Protein AF-C9N0V9-F1 (afdb_monomer_lite)

Secondary structure (DSSP, 8-state):
-EEEEEEETTEEEEEEE--SS-----STTSSHHHHHHHHHHHHHHHTTHHHHHHHHHHHHHHHHHHHHH-SSTTSPPP-THHHHHHHHHTHHHHTT-HHHHHHHHHHHHHHHS-TTSGGGTTS--HHHHHHHHHHHS--

InterPro domains:
  IPR027417 P-loop containing nucleoside triphosphate hydrolase [SSF52540] (2-72)

pLDDT: mean 78.8, std 18.1, range [35.16, 96.81]

Structure (mmCIF, N/CA/C/O backbone):
data_AF-C9N0V9-F1
#
_entry.id   AF-C9N0V9-F1
#
loop_
_atom_site.group_PDB
_atom_site.id
_atom_site.type_symbol
_atom_site.label_atom_id
_atom_site.label_alt_id
_atom_site.label_comp_id
_atom_site.label_asym_id
_atom_site.label_entity_id
_atom_site.label_seq_id
_atom_site.pdbx_PDB_ins_code
_atom_site.Cartn_x
_atom_site.Cartn_y
_atom_site.Cartn_z
_atom_site.occupancy
_atom_site.B_iso_or_equiv
_atom_site.auth_seq_id
_atom_site.auth_comp_id
_atom_site.auth_asym_id
_atom_site.auth_atom_id
_atom_site.pdbx_PDB_model_num
ATOM 1 N N . MET A 1 1 ? -19.880 -1.197 6.993 1.00 89.62 1 MET A N 1
ATOM 2 C CA . MET A 1 1 ? -18.716 -2.118 6.994 1.00 89.62 1 MET A CA 1
ATOM 3 C C . MET A 1 1 ? -18.877 -3.145 8.112 1.00 89.62 1 MET A C 1
ATOM 5 O O . MET A 1 1 ? -19.406 -2.791 9.158 1.00 89.62 1 MET A O 1
ATOM 9 N N . LYS A 1 2 ? -18.420 -4.389 7.924 1.00 94.19 2 LYS A N 1
ATOM 10 C CA . LYS A 1 2 ? -18.328 -5.395 8.997 1.00 94.19 2 LYS A CA 1
ATOM 11 C C . LYS A 1 2 ? -16.864 -5.777 9.197 1.00 94.19 2 LYS A C 1
ATOM 13 O O . LYS A 1 2 ? -16.214 -6.186 8.242 1.00 94.19 2 LYS A O 1
ATOM 18 N N . LEU A 1 3 ? -16.359 -5.622 10.415 1.00 93.12 3 LEU A N 1
ATOM 19 C CA . LEU A 1 3 ? -14.974 -5.895 10.786 1.00 93.12 3 LEU A CA 1
ATOM 20 C C . LEU A 1 3 ? -14.938 -7.077 11.757 1.00 93.12 3 LEU A C 1
ATOM 22 O O . LEU A 1 3 ? -15.575 -7.034 12.808 1.00 93.12 3 LEU A O 1
ATOM 26 N N . SER A 1 4 ? -14.193 -8.123 11.405 1.00 95.50 4 SER A N 1
ATOM 27 C CA . SER A 1 4 ? -13.891 -9.239 12.308 1.00 95.50 4 SER A CA 1
ATOM 28 C C . SER A 1 4 ? -12.423 -9.162 12.710 1.00 95.50 4 SER A C 1
ATOM 30 O O . SER A 1 4 ? -11.552 -9.087 11.847 1.00 95.50 4 SER A O 1
ATOM 32 N N . ILE A 1 5 ? -12.162 -9.150 14.011 1.00 95.50 5 ILE A N 1
ATOM 33 C CA . ILE A 1 5 ? -10.836 -9.023 14.613 1.00 95.50 5 ILE A CA 1
ATOM 34 C C . ILE A 1 5 ? -10.576 -10.295 15.405 1.00 95.50 5 ILE A C 1
ATOM 36 O O . ILE A 1 5 ? -11.326 -10.594 16.331 1.00 95.50 5 ILE A O 1
ATOM 40 N N . ASN A 1 6 ? -9.500 -11.003 15.076 1.00 96.81 6 ASN A N 1
ATOM 41 C CA . ASN A 1 6 ? -9.100 -12.219 15.773 1.00 96.81 6 ASN A CA 1
ATOM 42 C C . ASN A 1 6 ? -7.634 -12.091 16.193 1.00 96.81 6 ASN A C 1
ATOM 44 O O . ASN A 1 6 ? -6.788 -11.765 15.363 1.00 96.81 6 ASN A O 1
ATOM 48 N N . ASN A 1 7 ? -7.348 -12.361 17.465 1.00 96.25 7 ASN A N 1
ATOM 49 C CA . ASN A 1 7 ? -6.008 -12.399 18.053 1.00 96.25 7 ASN A CA 1
ATOM 50 C C . ASN A 1 7 ? -5.159 -11.130 17.819 1.00 96.25 7 ASN A C 1
ATOM 52 O O . ASN A 1 7 ? -3.986 -11.227 17.466 1.00 96.25 7 ASN A O 1
ATOM 56 N N . ILE A 1 8 ? -5.726 -9.934 18.040 1.00 95.19 8 ILE A N 1
ATOM 57 C CA . ILE A 1 8 ? -4.981 -8.662 17.958 1.00 95.19 8 ILE A CA 1
ATOM 58 C C . ILE A 1 8 ? -4.969 -7.949 19.312 1.00 95.19 8 ILE A C 1
ATOM 60 O O . ILE A 1 8 ? -6.003 -7.505 19.820 1.00 95.19 8 ILE A O 1
ATOM 64 N N . GLY A 1 9 ? -3.773 -7.774 19.881 1.00 91.62 9 GLY A N 1
ATOM 65 C CA . GLY A 1 9 ? -3.601 -7.177 21.205 1.00 91.62 9 GLY A CA 1
ATOM 66 C C . GLY A 1 9 ? -4.413 -7.937 22.258 1.00 91.62 9 GLY A C 1
ATOM 67 O O . GLY A 1 9 ? -4.298 -9.151 22.379 1.00 91.62 9 GLY A O 1
ATOM 68 N N . LYS A 1 10 ? -5.269 -7.225 22.999 1.00 88.69 10 LYS A N 1
ATOM 69 C CA . LYS A 1 10 ? -6.167 -7.818 24.009 1.00 88.69 10 LYS A CA 1
ATOM 70 C C . LYS A 1 10 ? -7.433 -8.455 23.426 1.00 88.69 10 LYS A C 1
ATOM 72 O O . LYS A 1 10 ? -8.162 -9.138 24.141 1.00 88.69 10 LYS A O 1
ATOM 77 N N . LEU A 1 11 ? -7.714 -8.243 22.141 1.00 93.25 11 LEU A N 1
ATOM 78 C CA . LEU A 1 11 ? -8.913 -8.755 21.484 1.00 93.25 11 LEU A CA 1
ATOM 79 C C . LEU A 1 11 ? -8.637 -10.166 20.951 1.00 93.25 11 LEU A C 1
ATOM 81 O O . LEU A 1 11 ? -8.077 -10.323 19.866 1.00 93.25 11 LEU A O 1
ATOM 85 N N . LYS A 1 12 ? -9.055 -11.194 21.705 1.00 94.38 12 LYS A N 1
ATOM 86 C CA . LYS A 1 12 ? -9.036 -12.590 21.225 1.00 94.38 12 LYS A CA 1
ATOM 87 C C . LYS A 1 12 ? -9.979 -12.771 20.035 1.00 94.38 12 LYS A C 1
ATOM 89 O O . LYS A 1 12 ? -9.556 -13.268 19.004 1.00 94.38 12 LYS A O 1
ATOM 94 N N . ASN A 1 13 ? -11.225 -12.310 20.163 1.00 95.12 13 ASN A N 1
ATOM 95 C CA . ASN A 1 13 ? -12.219 -12.278 19.089 1.00 95.12 13 ASN A CA 1
ATOM 96 C C . ASN A 1 13 ? -13.125 -11.052 19.272 1.00 95.12 13 ASN A C 1
ATOM 98 O O . ASN A 1 13 ? -13.612 -10.814 20.376 1.00 95.12 13 ASN A O 1
ATOM 102 N N . ALA A 1 14 ? -13.384 -10.298 18.206 1.00 93.69 14 ALA A N 1
ATOM 103 C CA . ALA A 1 14 ? -14.361 -9.214 18.192 1.00 93.69 14 ALA A CA 1
ATOM 104 C C . ALA A 1 14 ? -15.005 -9.074 16.808 1.00 93.69 14 ALA A C 1
ATOM 106 O O . ALA A 1 14 ? -14.337 -9.174 15.780 1.00 93.69 14 ALA A O 1
ATOM 107 N N . LYS A 1 15 ? -16.313 -8.810 16.779 1.00 93.88 15 LYS A N 1
ATOM 108 C CA . LYS A 1 15 ? -17.059 -8.483 15.560 1.00 93.88 15 LYS A CA 1
ATOM 109 C C . LYS A 1 15 ? -17.677 -7.105 15.738 1.00 93.88 15 LYS A C 1
ATOM 111 O O . LYS A 1 15 ? -18.441 -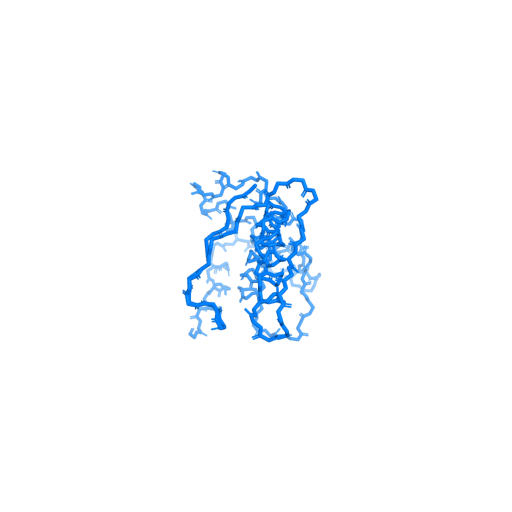6.895 16.674 1.00 93.88 15 LYS A O 1
ATOM 116 N N . VAL A 1 16 ? -17.335 -6.178 14.852 1.00 91.00 16 VAL A N 1
ATOM 117 C CA . VAL A 1 16 ? -17.792 -4.788 14.899 1.00 91.00 16 VAL A CA 1
ATOM 118 C C . VAL A 1 16 ? -18.521 -4.475 13.602 1.00 91.00 16 VAL A C 1
ATOM 120 O O . VAL A 1 16 ? -17.964 -4.599 12.510 1.00 91.00 16 VAL A O 1
ATOM 123 N N . GLU A 1 17 ? -19.779 -4.066 13.712 1.00 93.75 17 GLU A N 1
ATOM 124 C CA . GLU A 1 17 ? -20.532 -3.520 12.589 1.00 93.75 17 GLU A CA 1
ATOM 125 C C . GLU A 1 17 ? -20.458 -1.993 12.643 1.00 93.75 17 GLU A C 1
ATOM 127 O O . GLU A 1 17 ? -20.887 -1.377 13.614 1.00 93.75 17 GLU A O 1
ATOM 132 N N . ILE A 1 18 ? -19.895 -1.386 11.599 1.00 92.19 18 ILE A N 1
ATOM 133 C CA . ILE A 1 18 ? -19.777 0.069 11.467 1.00 92.19 18 ILE A CA 1
ATOM 134 C C . ILE A 1 18 ? -20.814 0.540 10.449 1.00 92.19 18 ILE A C 1
ATOM 136 O O . ILE A 1 18 ? -20.764 0.128 9.280 1.00 92.19 18 ILE A O 1
ATOM 140 N N . LYS A 1 19 ? -21.752 1.377 10.904 1.00 90.62 19 LYS A N 1
ATOM 141 C CA . LYS A 1 19 ? -22.802 2.006 10.080 1.00 90.62 19 LYS A CA 1
ATOM 142 C C . LYS A 1 19 ? -22.465 3.486 9.883 1.00 90.62 19 LYS A C 1
ATOM 144 O O . LYS A 1 19 ? -21.331 3.769 9.522 1.00 90.62 19 LYS A O 1
ATOM 149 N N . GLY A 1 20 ? -23.419 4.401 10.073 1.00 92.88 20 GLY A N 1
ATOM 150 C CA . GLY A 1 20 ? -23.159 5.843 10.081 1.00 92.88 20 GLY A CA 1
ATOM 151 C C . GLY A 1 20 ? -22.283 6.247 11.272 1.00 92.88 20 GLY A C 1
ATOM 152 O O . GLY A 1 20 ? -21.225 5.669 11.522 1.00 92.88 20 GLY A O 1
ATOM 153 N N . ILE A 1 21 ? -22.736 7.217 12.064 1.00 93.56 21 ILE A N 1
ATOM 154 C CA . ILE A 1 21 ? -22.019 7.599 13.285 1.00 93.56 21 ILE A CA 1
ATOM 155 C C . ILE A 1 21 ? -22.039 6.412 14.260 1.00 93.56 21 ILE A C 1
ATOM 157 O O . ILE A 1 21 ? -23.100 5.961 14.683 1.00 93.56 21 ILE A O 1
ATOM 161 N N . THR A 1 22 ? -20.857 5.881 14.577 1.00 92.81 22 THR A N 1
ATOM 162 C CA . THR A 1 22 ? -20.674 4.701 15.433 1.00 92.81 22 THR A CA 1
ATOM 163 C C . THR A 1 22 ? -19.735 5.066 16.581 1.00 92.81 22 THR A C 1
ATOM 165 O O . THR A 1 22 ? -18.623 5.531 16.335 1.00 92.81 22 THR A O 1
ATOM 168 N N . VAL A 1 23 ? -20.162 4.853 17.828 1.00 93.44 23 VAL A N 1
ATOM 169 C CA . VAL A 1 23 ? -19.375 5.157 19.037 1.00 93.44 23 VAL A CA 1
ATOM 170 C C . VAL A 1 23 ? -18.829 3.863 19.640 1.00 93.44 23 VAL A C 1
ATOM 172 O O . VAL A 1 23 ? -19.580 2.919 19.870 1.00 93.44 23 VAL A O 1
ATOM 175 N N . ILE A 1 24 ? -17.522 3.824 19.920 1.00 91.94 24 ILE A N 1
ATOM 176 C CA . ILE A 1 24 ? -16.860 2.707 20.610 1.00 91.94 24 ILE A CA 1
ATOM 177 C C . ILE A 1 24 ? -16.616 3.121 22.066 1.00 91.94 24 ILE A C 1
ATOM 179 O O . ILE A 1 24 ? -15.762 3.964 22.338 1.00 91.94 24 ILE A O 1
ATOM 183 N N . ALA A 1 25 ? -17.353 2.518 22.998 1.00 93.56 25 ALA A N 1
ATOM 184 C CA . ALA A 1 25 ? -17.306 2.811 24.433 1.00 93.56 25 ALA A CA 1
ATOM 185 C C . ALA A 1 25 ? -16.971 1.557 25.265 1.00 93.56 25 ALA A C 1
ATOM 187 O O . ALA A 1 25 ? -16.871 0.456 24.729 1.00 93.56 25 ALA A O 1
ATOM 188 N N . GLY A 1 26 ? -16.732 1.737 26.568 1.00 92.56 26 GLY A N 1
ATOM 189 C CA . GLY A 1 26 ? -16.291 0.688 27.501 1.00 92.56 26 GLY A CA 1
ATOM 190 C C . GLY A 1 26 ? -15.218 1.189 28.472 1.00 92.56 26 GLY A C 1
ATOM 191 O O . GLY A 1 26 ? -14.757 2.325 28.353 1.00 92.56 26 GLY A O 1
ATOM 192 N N . GLU A 1 27 ? -14.780 0.353 29.411 1.00 95.69 27 GLU A N 1
ATOM 193 C CA . GLU A 1 27 ? -13.734 0.700 30.387 1.00 95.69 27 GLU A CA 1
ATOM 194 C C . GLU A 1 27 ? -12.364 0.894 29.730 1.00 95.69 27 GLU A C 1
ATOM 196 O O . GLU A 1 27 ? -12.119 0.454 28.599 1.00 95.69 27 GLU A O 1
ATOM 201 N N . ASN A 1 28 ? -11.456 1.597 30.402 1.00 93.88 28 ASN A N 1
ATOM 202 C CA . ASN A 1 28 ? -10.087 1.749 29.917 1.00 93.88 28 ASN A CA 1
ATOM 203 C C . ASN A 1 28 ? -9.425 0.388 29.700 1.00 93.88 28 ASN A C 1
ATOM 205 O O . ASN A 1 28 ? -9.732 -0.580 30.379 1.00 93.88 28 ASN A O 1
ATOM 209 N N . ASP A 1 29 ? -8.534 0.327 28.707 1.00 90.75 29 ASP A N 1
ATOM 210 C CA . ASP A 1 29 ? -7.687 -0.850 28.487 1.00 90.75 29 ASP A CA 1
ATOM 211 C C . ASP A 1 29 ? -8.425 -2.152 28.068 1.00 90.75 29 ASP A C 1
ATOM 213 O O . ASP A 1 29 ? -7.853 -3.239 28.018 1.00 90.75 29 ASP A O 1
ATOM 217 N N . THR A 1 30 ? -9.689 -2.031 27.649 1.00 92.19 30 THR A N 1
ATOM 218 C CA . THR A 1 30 ? -10.527 -3.133 27.122 1.00 92.19 30 THR A CA 1
ATOM 219 C C . THR A 1 30 ? -10.426 -3.330 25.604 1.00 92.19 30 THR A C 1
ATOM 221 O O . THR A 1 30 ? -11.133 -4.146 25.020 1.00 92.19 30 THR A O 1
ATOM 224 N N . GLY A 1 31 ? -9.541 -2.586 24.931 1.00 92.38 31 GLY A N 1
ATOM 225 C CA . GLY A 1 31 ? -9.310 -2.714 23.486 1.00 92.38 31 GLY A CA 1
ATOM 226 C C . GLY A 1 31 ? -10.026 -1.686 22.604 1.00 92.38 31 GLY A C 1
ATOM 227 O O . GLY A 1 31 ? -9.894 -1.766 21.385 1.00 92.38 31 GLY A O 1
ATOM 228 N N . LYS A 1 32 ? -10.697 -0.671 23.171 1.00 93.94 32 LYS A N 1
ATOM 229 C CA . LYS A 1 32 ? -11.311 0.436 22.398 1.00 93.94 32 LYS A CA 1
ATOM 230 C C . LYS A 1 32 ? -10.328 1.098 21.424 1.00 93.94 32 LYS A C 1
ATOM 232 O O . LYS A 1 32 ? -10.581 1.159 20.223 1.00 93.94 32 LYS A O 1
ATOM 237 N N . SER A 1 33 ? -9.163 1.522 21.926 1.00 95.00 33 SER A N 1
ATOM 238 C CA . SER A 1 33 ? -8.107 2.121 21.097 1.00 95.00 33 SER A CA 1
ATOM 239 C C . SER A 1 33 ? -7.522 1.125 20.093 1.00 95.00 33 SER A C 1
ATOM 241 O O . SER A 1 33 ? -7.079 1.529 19.024 1.00 95.00 33 SER A O 1
ATOM 243 N N . THR A 1 34 ? -7.538 -0.175 20.405 1.00 95.44 34 THR A N 1
ATOM 244 C CA . THR A 1 34 ? -7.097 -1.234 19.487 1.00 95.44 34 THR A CA 1
ATOM 245 C C . THR A 1 34 ? -8.039 -1.349 18.295 1.00 95.44 34 THR A C 1
ATOM 247 O O . THR A 1 34 ? -7.562 -1.344 17.165 1.00 95.44 34 THR A O 1
ATOM 250 N N . VAL A 1 35 ? -9.361 -1.363 18.511 1.00 94.38 35 VAL A N 1
ATOM 251 C CA . VAL A 1 35 ? -10.343 -1.355 17.410 1.00 94.38 35 VAL A CA 1
ATOM 252 C C . VAL A 1 35 ? -10.160 -0.117 16.531 1.00 94.38 35 VAL A C 1
ATOM 254 O O . VAL A 1 35 ? -10.113 -0.242 15.310 1.00 94.38 35 VAL A O 1
ATOM 257 N N . GLY A 1 36 ? -9.984 1.063 17.137 1.00 92.88 36 GLY A N 1
ATOM 258 C CA . GLY A 1 36 ? -9.733 2.304 16.398 1.00 92.88 36 GLY A CA 1
ATOM 259 C C . GLY A 1 36 ? -8.449 2.259 15.561 1.00 92.88 36 GLY A C 1
ATOM 260 O O . GLY A 1 36 ? -8.469 2.623 14.387 1.00 92.88 36 GLY A O 1
ATOM 261 N N . LYS A 1 37 ? -7.346 1.749 16.123 1.00 94.56 37 LYS A N 1
ATOM 262 C CA . LYS A 1 37 ? -6.078 1.565 15.394 1.00 94.56 37 LYS A CA 1
ATOM 263 C C . LYS A 1 37 ? -6.214 0.566 14.248 1.00 94.56 37 LYS A C 1
ATOM 265 O O . LYS A 1 37 ? -5.732 0.848 13.161 1.00 94.56 37 LYS A O 1
ATOM 270 N N . ILE A 1 38 ? -6.901 -0.559 14.461 1.00 94.94 38 ILE A N 1
ATOM 271 C CA . ILE A 1 38 ? -7.166 -1.543 13.400 1.00 94.94 38 ILE A CA 1
ATOM 272 C C . ILE A 1 38 ? -7.978 -0.896 12.277 1.00 94.94 38 ILE A C 1
ATOM 274 O O . ILE A 1 38 ? -7.613 -1.025 11.111 1.00 94.94 38 ILE A O 1
ATOM 278 N N . LEU A 1 39 ? -9.044 -0.167 12.619 1.00 93.25 39 LEU A N 1
ATOM 279 C CA . LEU A 1 39 ? -9.871 0.540 11.645 1.00 93.25 39 LEU A CA 1
ATOM 280 C C . LEU A 1 39 ? -9.047 1.547 10.836 1.00 93.25 39 LEU A C 1
ATOM 282 O O . LEU A 1 39 ? -9.137 1.575 9.610 1.00 93.25 39 LEU A O 1
ATOM 286 N N . PHE A 1 40 ? -8.212 2.331 11.518 1.00 93.25 40 PHE A N 1
ATOM 287 C CA . PHE A 1 40 ? -7.297 3.280 10.893 1.00 93.25 40 PHE A CA 1
ATOM 288 C C . PHE A 1 40 ? -6.306 2.583 9.955 1.00 93.25 40 PHE A C 1
ATOM 290 O O . PHE A 1 40 ? -6.119 3.031 8.826 1.00 93.25 40 PHE A O 1
ATOM 297 N N . SER A 1 41 ? -5.688 1.481 10.382 1.00 94.56 41 SER A N 1
ATOM 298 C CA . SER A 1 41 ? -4.761 0.711 9.550 1.00 94.56 41 SER A CA 1
ATOM 299 C C . SER A 1 41 ? -5.450 0.161 8.305 1.00 94.56 41 SER A C 1
ATOM 301 O O . SER A 1 41 ? -4.962 0.394 7.207 1.00 94.56 41 SER A O 1
ATOM 303 N N . VAL A 1 42 ? -6.608 -0.490 8.455 1.00 92.69 42 VAL A N 1
ATOM 304 C CA . VAL A 1 42 ? -7.398 -1.020 7.332 1.00 92.69 42 VAL A CA 1
ATOM 305 C C . VAL A 1 42 ? -7.735 0.094 6.344 1.00 92.69 42 VAL A C 1
ATOM 307 O O . VAL A 1 42 ? -7.441 -0.028 5.157 1.00 92.69 42 VAL A O 1
ATOM 310 N N . PHE A 1 43 ? -8.289 1.208 6.827 1.00 91.00 43 PHE A N 1
ATOM 311 C CA . PHE A 1 43 ? -8.654 2.330 5.967 1.00 91.00 43 PHE A CA 1
ATOM 312 C C . PHE A 1 43 ? -7.442 2.886 5.215 1.00 91.00 43 PHE A C 1
ATOM 314 O O . PHE A 1 43 ? -7.483 3.034 3.995 1.00 91.00 43 PHE A O 1
ATOM 321 N N . ASN A 1 44 ? -6.334 3.133 5.914 1.00 92.88 44 ASN A N 1
ATOM 322 C CA . ASN A 1 44 ? -5.133 3.668 5.283 1.00 92.88 44 ASN A CA 1
ATOM 323 C C . ASN A 1 44 ? -4.470 2.688 4.324 1.00 92.88 44 ASN A C 1
ATOM 325 O O . ASN A 1 44 ? -3.906 3.135 3.329 1.00 92.88 44 ASN A O 1
ATOM 329 N N . SER A 1 45 ? -4.520 1.382 4.577 1.00 92.12 45 SER A N 1
ATOM 330 C CA . SER A 1 45 ? -3.981 0.379 3.656 1.00 92.12 45 SER A CA 1
ATOM 331 C C . SER A 1 45 ? -4.692 0.421 2.304 1.00 92.12 45 SER A C 1
ATOM 333 O O . SER A 1 45 ? -4.028 0.344 1.273 1.00 92.12 45 SER A O 1
ATOM 335 N N . PHE A 1 46 ? -6.011 0.624 2.302 1.00 90.25 46 PHE A N 1
ATOM 336 C CA . PHE A 1 46 ? -6.809 0.712 1.075 1.00 90.25 46 PHE A CA 1
ATOM 337 C C . PHE A 1 46 ? -6.902 2.129 0.494 1.00 90.25 46 PHE A C 1
ATOM 339 O O . PHE A 1 46 ? -7.213 2.293 -0.685 1.00 90.25 46 PHE A O 1
ATOM 346 N N . TYR A 1 47 ? -6.598 3.164 1.280 1.00 93.25 47 TYR A N 1
ATOM 347 C CA . TYR A 1 47 ? -6.610 4.540 0.799 1.00 93.25 47 TYR A CA 1
ATOM 348 C C . TYR A 1 47 ? -5.589 4.735 -0.327 1.00 93.25 47 TYR A C 1
ATOM 350 O O . TYR A 1 47 ? -4.388 4.517 -0.122 1.00 93.25 47 TYR A O 1
ATOM 358 N N . LYS A 1 48 ? -6.077 5.164 -1.500 1.00 95.12 48 LYS A N 1
ATOM 359 C CA . LYS A 1 48 ? -5.278 5.403 -2.714 1.00 95.12 48 LYS A CA 1
ATOM 360 C C . LYS A 1 48 ? -4.386 4.214 -3.091 1.00 95.12 48 LYS A C 1
ATOM 362 O O . LYS A 1 48 ? -3.216 4.379 -3.438 1.00 95.12 48 LYS A O 1
ATOM 367 N N . LEU A 1 49 ? -4.935 3.005 -2.975 1.00 94.62 49 LEU A N 1
ATOM 368 C CA . LEU A 1 49 ? -4.210 1.762 -3.226 1.00 94.62 49 LEU A CA 1
ATOM 369 C C . LEU A 1 49 ? -3.594 1.722 -4.635 1.00 94.62 49 LEU A C 1
ATOM 371 O O . LEU A 1 49 ? -2.423 1.374 -4.759 1.00 94.62 49 LEU A O 1
ATOM 375 N N . ASP A 1 50 ? -4.312 2.178 -5.664 1.00 94.19 50 ASP A N 1
ATOM 376 C CA . ASP A 1 50 ? -3.795 2.214 -7.041 1.00 94.19 50 ASP A CA 1
ATOM 377 C C . ASP A 1 50 ? -2.587 3.150 -7.189 1.00 94.19 50 ASP A C 1
ATOM 379 O O . ASP A 1 50 ? -1.555 2.753 -7.730 1.00 94.19 50 ASP A O 1
ATOM 383 N N . GLU A 1 51 ? -2.663 4.367 -6.634 1.00 95.12 51 GLU A N 1
ATOM 384 C CA . GLU A 1 51 ? -1.540 5.319 -6.630 1.00 95.12 51 GLU A CA 1
ATOM 385 C C . GLU A 1 51 ? -0.315 4.724 -5.916 1.00 95.12 51 GLU A C 1
ATOM 387 O O . GLU A 1 51 ? 0.817 4.854 -6.391 1.00 95.12 51 GLU A O 1
ATOM 392 N N . LYS A 1 52 ? -0.530 4.026 -4.793 1.00 94.94 52 LYS A N 1
ATOM 393 C CA . LYS A 1 52 ? 0.539 3.349 -4.044 1.00 94.94 52 LYS A CA 1
ATOM 394 C C . LYS A 1 52 ? 1.166 2.209 -4.837 1.00 94.94 52 LYS A C 1
ATOM 396 O O . LYS A 1 52 ? 2.389 2.088 -4.830 1.00 94.94 52 LYS A O 1
ATOM 401 N N . ILE A 1 53 ? 0.363 1.404 -5.533 1.00 93.81 53 ILE A N 1
ATOM 402 C CA . ILE A 1 53 ? 0.856 0.322 -6.396 1.00 93.81 53 ILE A CA 1
ATOM 403 C C . ILE A 1 53 ? 1.689 0.894 -7.541 1.00 93.81 53 ILE A C 1
ATOM 405 O O . ILE A 1 53 ? 2.795 0.412 -7.787 1.00 93.81 53 ILE A O 1
ATOM 409 N N . ILE A 1 54 ? 1.192 1.926 -8.225 1.00 92.69 54 ILE A N 1
ATOM 410 C CA . ILE A 1 54 ? 1.910 2.575 -9.330 1.00 92.69 54 ILE A CA 1
ATOM 411 C C . ILE A 1 54 ? 3.245 3.133 -8.831 1.00 92.69 54 ILE A C 1
ATOM 413 O O . ILE A 1 54 ? 4.284 2.867 -9.437 1.00 92.69 54 ILE A O 1
ATOM 417 N N . LYS A 1 55 ? 3.239 3.843 -7.697 1.00 93.88 55 LYS A N 1
ATOM 418 C CA . LYS A 1 55 ? 4.458 4.376 -7.079 1.00 93.88 55 LYS A CA 1
ATOM 419 C C . LYS A 1 55 ? 5.451 3.263 -6.746 1.00 93.88 55 LYS A C 1
ATOM 421 O O . LYS A 1 55 ? 6.612 3.369 -7.123 1.00 93.88 55 LYS A O 1
ATOM 426 N N . LEU A 1 56 ? 4.997 2.188 -6.100 1.00 94.44 56 LEU A N 1
ATOM 427 C CA . LEU A 1 56 ? 5.850 1.056 -5.732 1.00 94.44 56 LEU A CA 1
ATOM 428 C C . LEU A 1 56 ? 6.491 0.407 -6.963 1.00 94.44 56 LEU A C 1
ATOM 430 O O . LEU A 1 56 ? 7.693 0.155 -6.964 1.00 94.44 56 LEU A O 1
ATOM 434 N N . LYS A 1 57 ? 5.715 0.173 -8.027 1.00 92.69 57 LYS A N 1
ATOM 435 C CA . LYS A 1 57 ? 6.237 -0.379 -9.283 1.00 92.69 57 LYS A CA 1
ATOM 436 C C . LYS A 1 57 ? 7.313 0.524 -9.891 1.00 92.69 57 LYS A C 1
ATOM 438 O O . LYS A 1 57 ? 8.384 0.029 -10.229 1.00 92.69 57 LYS A O 1
ATOM 443 N N . LYS A 1 58 ? 7.065 1.836 -9.980 1.00 92.50 58 LYS A N 1
ATOM 444 C CA . LYS A 1 58 ? 8.042 2.810 -10.498 1.00 92.50 58 LYS A CA 1
ATOM 445 C C . LYS A 1 58 ? 9.320 2.841 -9.656 1.00 92.50 58 LYS A C 1
ATOM 447 O O . LYS A 1 58 ? 10.409 2.747 -10.212 1.00 92.50 58 LYS A O 1
ATOM 452 N N . THR A 1 59 ? 9.194 2.874 -8.328 1.00 92.75 59 THR A N 1
ATOM 453 C CA . THR A 1 59 ? 10.336 2.815 -7.401 1.00 92.75 59 THR A CA 1
ATOM 454 C C . THR A 1 59 ? 11.127 1.514 -7.545 1.00 92.75 59 THR A C 1
ATOM 456 O O . THR A 1 59 ? 12.352 1.544 -7.537 1.00 92.75 59 THR A O 1
ATOM 459 N N . ASN A 1 60 ? 10.462 0.372 -7.727 1.00 91.62 60 ASN A N 1
ATOM 460 C CA . ASN A 1 60 ? 11.151 -0.902 -7.934 1.00 91.62 60 ASN A CA 1
ATOM 461 C C . ASN A 1 60 ? 11.963 -0.915 -9.234 1.00 91.62 60 ASN A C 1
ATOM 463 O O . ASN A 1 60 ? 13.107 -1.364 -9.218 1.00 91.62 60 ASN A O 1
ATOM 467 N N . ILE A 1 61 ? 11.403 -0.395 -10.334 1.00 88.88 61 ILE A N 1
ATOM 468 C CA . ILE A 1 61 ? 12.130 -0.259 -11.606 1.00 88.88 61 ILE A CA 1
ATOM 469 C C . ILE A 1 61 ? 13.337 0.666 -11.416 1.00 88.88 61 ILE A C 1
ATOM 471 O O . ILE A 1 61 ? 14.445 0.294 -11.788 1.00 88.88 61 ILE A O 1
ATOM 475 N N . GLN A 1 62 ? 13.148 1.825 -10.778 1.00 88.56 62 GLN A N 1
ATOM 476 C CA . GLN A 1 62 ? 14.234 2.764 -10.485 1.00 88.56 62 GLN A CA 1
ATOM 477 C C . GLN A 1 62 ? 15.370 2.105 -9.700 1.00 88.56 62 GLN A C 1
ATOM 479 O O . GLN A 1 62 ? 16.523 2.179 -10.112 1.00 88.56 62 GLN A O 1
ATOM 484 N N . ASN A 1 63 ? 15.042 1.415 -8.605 1.00 86.75 63 ASN A N 1
ATOM 485 C CA . ASN A 1 63 ? 16.021 0.735 -7.761 1.00 86.75 63 ASN A CA 1
ATOM 486 C C . ASN A 1 63 ? 16.767 -0.361 -8.530 1.00 86.75 63 ASN A C 1
ATOM 488 O O . ASN A 1 63 ? 17.962 -0.561 -8.323 1.00 86.75 63 ASN A O 1
ATOM 492 N N . TYR A 1 64 ? 16.070 -1.087 -9.408 1.00 86.00 64 TYR A N 1
ATOM 493 C CA . TYR A 1 64 ? 16.688 -2.117 -10.236 1.00 86.00 64 TYR A CA 1
ATOM 494 C C . TYR A 1 64 ? 17.666 -1.511 -11.244 1.00 86.00 64 TYR A C 1
ATOM 496 O O . TYR A 1 64 ? 18.817 -1.935 -11.305 1.00 86.00 64 TYR A O 1
ATOM 504 N N . LEU A 1 65 ? 17.242 -0.480 -11.975 1.00 83.38 65 LEU A N 1
ATOM 505 C CA . LEU A 1 65 ? 18.091 0.214 -12.941 1.00 83.38 65 LEU A CA 1
ATOM 506 C C . LEU A 1 65 ? 19.306 0.865 -12.266 1.00 83.38 65 LEU A C 1
ATOM 508 O O . LEU A 1 65 ? 20.421 0.738 -12.765 1.00 83.38 65 LEU A O 1
ATOM 512 N N . GLN A 1 66 ? 19.120 1.482 -11.096 1.00 81.12 66 GLN A N 1
ATOM 513 C CA . GLN A 1 66 ? 20.218 2.064 -10.325 1.00 81.12 66 GLN A CA 1
ATOM 514 C C . GLN A 1 66 ? 21.234 0.985 -9.935 1.00 81.12 66 GLN A C 1
ATOM 516 O O . GLN A 1 66 ? 22.423 1.151 -10.162 1.00 81.12 66 GLN A O 1
ATOM 521 N N . ARG A 1 67 ? 20.783 -0.174 -9.440 1.00 80.12 67 ARG A N 1
ATOM 522 C CA . AR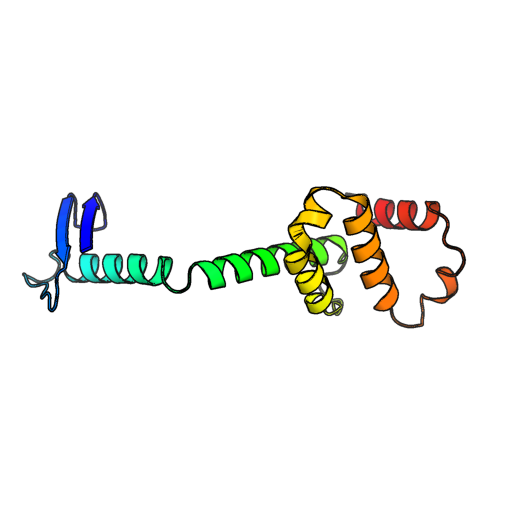G A 1 67 ? 21.683 -1.293 -9.110 1.00 80.12 67 ARG A CA 1
ATOM 523 C C . ARG A 1 67 ? 22.411 -1.883 -10.317 1.00 80.12 67 ARG A C 1
ATOM 525 O O . ARG A 1 67 ? 23.506 -2.400 -10.144 1.00 80.12 67 ARG A O 1
ATOM 532 N N . LEU A 1 68 ? 21.797 -1.868 -11.500 1.00 76.25 68 LEU A N 1
ATOM 533 C CA . LEU A 1 68 ? 22.425 -2.383 -12.719 1.00 76.25 68 LEU A CA 1
ATOM 534 C C . LEU A 1 68 ? 23.542 -1.474 -13.230 1.00 76.25 68 LEU A C 1
ATOM 536 O O . LEU A 1 68 ? 24.538 -1.965 -13.750 1.00 76.25 68 LEU A O 1
ATOM 540 N N . ILE A 1 69 ? 23.341 -0.163 -13.134 1.00 71.31 69 ILE A N 1
ATOM 541 C CA . ILE A 1 69 ? 24.227 0.830 -13.749 1.00 71.31 69 ILE A CA 1
ATOM 542 C C . ILE A 1 69 ? 25.300 1.297 -12.763 1.00 71.31 69 ILE A C 1
ATOM 544 O O . ILE A 1 69 ? 26.412 1.638 -13.164 1.00 71.31 69 ILE A O 1
ATOM 548 N N . THR A 1 70 ? 25.008 1.258 -11.466 1.00 64.06 70 THR A N 1
ATOM 549 C CA . THR A 1 70 ? 25.919 1.721 -10.427 1.00 64.06 70 THR A CA 1
ATOM 550 C C . THR A 1 70 ? 26.828 0.600 -9.926 1.00 64.06 70 THR A C 1
ATOM 552 O O . THR A 1 70 ? 26.384 -0.339 -9.269 1.00 64.06 70 THR A O 1
ATOM 555 N N . THR A 1 71 ? 28.135 0.760 -10.135 1.00 59.09 71 THR A N 1
ATOM 556 C CA . THR A 1 71 ? 29.180 0.045 -9.375 1.00 59.09 71 THR A CA 1
ATOM 557 C C . THR A 1 71 ? 29.688 0.838 -8.173 1.00 59.09 71 THR A C 1
ATOM 559 O O . THR A 1 71 ? 30.303 0.249 -7.288 1.00 59.09 71 THR A O 1
ATOM 562 N N . ASN A 1 72 ? 29.440 2.155 -8.118 1.00 61.00 72 ASN A N 1
ATOM 563 C CA . ASN A 1 72 ? 29.928 3.039 -7.060 1.00 61.00 72 ASN A CA 1
ATOM 564 C C . ASN A 1 72 ? 28.785 3.879 -6.442 1.00 61.00 72 ASN A C 1
ATOM 566 O O . ASN A 1 72 ? 28.231 4.736 -7.125 1.00 61.00 72 ASN A O 1
ATOM 570 N N . PRO A 1 73 ? 28.422 3.680 -5.162 1.00 58.22 73 PRO A N 1
ATOM 571 C CA . PRO A 1 73 ? 27.256 4.318 -4.533 1.00 58.22 73 PRO A CA 1
ATOM 572 C C . PRO A 1 73 ? 27.345 5.847 -4.351 1.00 58.22 73 PRO A C 1
ATOM 574 O O . PRO A 1 73 ? 26.405 6.437 -3.825 1.00 58.22 73 PRO A O 1
ATOM 577 N N . PHE A 1 74 ? 28.448 6.483 -4.758 1.00 59.91 74 PHE A N 1
ATOM 578 C CA . PHE A 1 74 ? 28.708 7.921 -4.600 1.00 59.91 74 PHE A CA 1
ATOM 579 C C . PHE A 1 74 ? 28.644 8.723 -5.911 1.00 59.91 74 PHE A C 1
ATOM 581 O O . PHE A 1 74 ? 28.980 9.904 -5.910 1.00 59.91 74 PHE A O 1
ATOM 588 N N . GLU A 1 75 ? 28.263 8.097 -7.025 1.00 64.38 75 GLU A N 1
ATOM 589 C CA . GLU A 1 75 ? 28.200 8.750 -8.336 1.00 64.38 75 GLU A CA 1
ATOM 590 C C . GLU A 1 75 ? 26.801 9.324 -8.609 1.00 64.38 75 GLU A C 1
ATOM 592 O O . GLU A 1 75 ? 25.790 8.672 -8.321 1.00 64.38 75 GLU A O 1
ATOM 597 N N . ASP A 1 76 ? 26.747 10.546 -9.153 1.00 62.41 76 ASP A N 1
ATOM 598 C CA . ASP A 1 76 ? 25.488 11.186 -9.536 1.00 62.41 76 ASP A CA 1
ATOM 599 C C . ASP A 1 76 ? 24.804 10.370 -10.632 1.00 62.41 76 ASP A C 1
ATOM 601 O O . ASP A 1 76 ? 25.381 10.024 -11.665 1.00 62.41 76 ASP A O 1
ATOM 605 N N . TYR A 1 77 ? 23.546 10.040 -10.375 1.00 66.75 77 TYR A N 1
ATOM 606 C CA . TYR A 1 77 ? 22.790 9.104 -11.181 1.00 66.75 77 TYR A CA 1
ATOM 607 C C . TYR A 1 77 ? 21.910 9.869 -12.200 1.00 66.75 77 TYR A C 1
ATOM 609 O O . TYR A 1 77 ? 21.278 10.857 -11.811 1.00 66.75 77 TYR A O 1
ATOM 617 N N . PRO A 1 78 ? 21.851 9.465 -13.493 1.00 70.88 78 PRO A N 1
ATOM 618 C CA . PRO A 1 78 ? 20.970 10.108 -14.474 1.00 70.88 78 PRO A CA 1
ATOM 619 C C . PRO A 1 78 ? 19.498 10.153 -14.033 1.00 70.88 78 PRO A C 1
ATOM 621 O O . PRO A 1 78 ? 19.073 9.409 -13.174 1.00 70.88 78 PRO A O 1
ATOM 624 N N . ASP A 1 79 ? 18.644 11.009 -14.586 1.00 81.19 79 ASP A N 1
ATOM 625 C CA . ASP A 1 79 ? 17.230 10.985 -14.177 1.00 81.19 79 ASP A CA 1
ATOM 626 C C . ASP A 1 79 ? 16.438 9.903 -14.939 1.00 81.19 79 ASP A C 1
ATOM 628 O O . ASP A 1 79 ? 15.886 10.170 -16.010 1.00 81.19 79 ASP A O 1
ATOM 632 N N . PHE A 1 80 ? 16.318 8.685 -14.387 1.00 84.88 80 PHE A N 1
ATOM 633 C CA . PHE A 1 80 ? 15.512 7.606 -14.996 1.00 84.88 80 PHE A CA 1
ATOM 634 C C . PHE A 1 80 ? 14.022 7.941 -15.154 1.00 84.88 80 PHE A C 1
ATOM 636 O O . PHE A 1 80 ? 13.316 7.156 -15.792 1.00 84.88 80 PHE A O 1
ATOM 643 N N . SER A 1 81 ? 13.497 9.034 -14.591 1.00 86.81 81 SER A N 1
ATOM 644 C CA . SER A 1 81 ? 12.051 9.298 -14.555 1.00 86.81 81 SER A CA 1
ATOM 645 C C . SER A 1 81 ? 11.397 9.164 -15.931 1.00 86.81 81 SER A C 1
ATOM 647 O O . SER A 1 81 ? 10.371 8.497 -16.065 1.00 86.81 81 SER A O 1
ATOM 649 N N . LYS A 1 82 ? 12.023 9.701 -16.988 1.00 87.19 82 LYS A N 1
ATOM 650 C CA . LYS A 1 82 ? 11.506 9.592 -18.365 1.00 87.19 82 LYS A CA 1
ATOM 651 C C . LYS A 1 82 ? 11.465 8.148 -18.873 1.00 87.19 82 LYS A C 1
ATOM 653 O O . LYS A 1 82 ? 10.463 7.737 -19.458 1.00 87.19 82 LYS A O 1
ATOM 658 N N . LEU A 1 83 ? 12.532 7.382 -18.640 1.00 88.06 83 LEU A N 1
ATOM 659 C CA . LEU A 1 83 ? 12.611 5.974 -19.033 1.00 88.06 83 LEU A CA 1
ATOM 660 C C . LEU A 1 83 ? 11.580 5.136 -18.269 1.00 88.06 83 LEU A C 1
ATOM 662 O O . LEU A 1 83 ? 10.878 4.329 -18.870 1.00 88.06 83 LEU A O 1
ATOM 666 N N . ILE A 1 84 ? 11.436 5.367 -16.964 1.00 90.75 84 ILE A N 1
ATOM 667 C CA . ILE A 1 84 ? 10.459 4.669 -16.124 1.00 90.75 84 ILE A CA 1
ATOM 668 C C . ILE A 1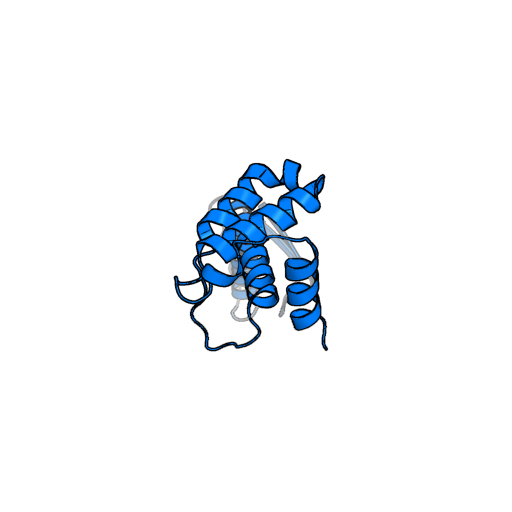 84 ? 9.036 4.976 -16.587 1.00 90.75 84 ILE A C 1
ATOM 670 O O . ILE A 1 84 ? 8.234 4.052 -16.693 1.00 90.75 84 ILE A O 1
ATOM 674 N N . GLU A 1 85 ? 8.703 6.232 -16.900 1.00 90.19 85 GLU A N 1
ATOM 675 C CA . GLU A 1 85 ? 7.383 6.570 -17.450 1.00 90.19 85 GLU A CA 1
ATOM 676 C C . GLU A 1 85 ? 7.116 5.859 -18.782 1.00 90.19 85 GLU A C 1
ATOM 678 O O . GLU A 1 85 ? 6.008 5.361 -18.990 1.00 90.19 85 GLU A O 1
ATOM 683 N N . LYS A 1 86 ? 8.122 5.768 -19.664 1.00 88.38 86 LYS A N 1
ATOM 684 C CA . LYS A 1 86 ? 8.023 5.034 -20.936 1.00 88.38 86 LYS A CA 1
ATOM 685 C C . LYS A 1 86 ? 7.766 3.544 -20.693 1.00 88.38 86 LYS A C 1
ATOM 687 O O . LYS A 1 86 ? 6.775 3.011 -21.185 1.00 88.38 86 LYS A O 1
ATOM 692 N N . ILE A 1 87 ? 8.596 2.900 -19.867 1.00 88.19 87 ILE A N 1
ATOM 693 C CA . ILE A 1 87 ? 8.460 1.480 -19.498 1.00 88.19 87 ILE A CA 1
ATOM 694 C C . ILE A 1 87 ? 7.091 1.210 -18.872 1.00 88.19 87 ILE A C 1
ATOM 696 O O . ILE A 1 87 ? 6.446 0.209 -19.178 1.00 88.19 87 ILE A O 1
ATOM 700 N N . PHE A 1 88 ? 6.622 2.109 -18.008 1.00 86.62 88 PHE A N 1
ATOM 701 C CA . PHE A 1 88 ? 5.363 1.931 -17.301 1.00 86.62 88 PHE A CA 1
ATOM 702 C C . PHE A 1 88 ? 4.143 2.060 -18.226 1.00 86.62 88 PHE A C 1
ATOM 704 O O . PHE A 1 88 ? 3.219 1.250 -18.123 1.00 86.62 88 PHE A O 1
ATOM 711 N N . LYS A 1 89 ? 4.136 3.043 -19.139 1.00 86.44 89 LYS A N 1
ATOM 712 C CA . LYS A 1 89 ? 3.047 3.242 -20.115 1.00 86.44 89 LYS A CA 1
ATOM 713 C C . LYS A 1 89 ? 2.971 2.109 -21.134 1.00 86.44 89 LYS A C 1
ATOM 715 O O . LYS A 1 89 ? 1.882 1.611 -21.404 1.00 86.44 89 LYS A O 1
ATOM 720 N N . ASP A 1 90 ? 4.122 1.656 -21.617 1.00 85.94 90 ASP A N 1
ATOM 721 C CA . ASP A 1 90 ? 4.224 0.655 -22.678 1.00 85.94 90 ASP A CA 1
ATOM 722 C C . ASP A 1 90 ? 4.536 -0.752 -22.135 1.00 85.94 90 ASP A C 1
ATOM 724 O O . ASP A 1 90 ? 5.080 -1.594 -22.849 1.00 85.94 90 ASP A O 1
ATOM 728 N N . SER A 1 91 ? 4.179 -1.032 -20.874 1.00 80.25 91 SER A N 1
ATOM 729 C CA . SER A 1 91 ? 4.506 -2.291 -20.172 1.00 80.25 91 SER A CA 1
ATOM 730 C C . SER A 1 91 ? 4.182 -3.551 -20.985 1.00 80.25 91 SER A C 1
ATOM 732 O O . SER A 1 91 ? 5.023 -4.433 -21.111 1.00 80.25 91 SER A O 1
ATOM 734 N N . SER A 1 92 ? 3.023 -3.583 -21.653 1.00 80.69 92 SER A N 1
ATOM 735 C CA . SER A 1 92 ? 2.603 -4.707 -22.509 1.00 80.69 92 SER A CA 1
ATOM 736 C C . SER A 1 92 ? 3.546 -5.025 -23.681 1.00 80.69 92 SER A C 1
ATOM 738 O O . SER A 1 92 ? 3.545 -6.151 -24.185 1.00 80.69 92 SER A O 1
ATOM 740 N N . ILE A 1 93 ?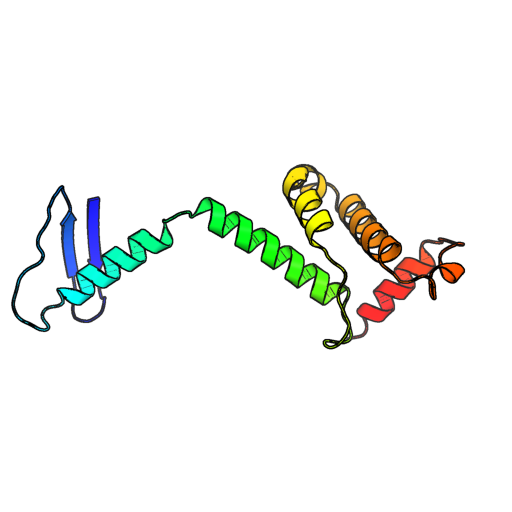 4.330 -4.042 -24.135 1.00 78.81 93 ILE A N 1
ATOM 741 C CA . ILE A 1 93 ? 5.311 -4.199 -25.209 1.00 78.81 93 ILE A CA 1
ATOM 742 C C . ILE A 1 93 ? 6.587 -4.832 -24.654 1.00 78.81 93 ILE A C 1
ATOM 744 O O . ILE A 1 93 ? 7.152 -5.725 -25.284 1.00 78.81 93 ILE A O 1
ATOM 748 N N . TYR A 1 94 ? 7.030 -4.375 -23.483 1.00 77.56 94 TYR A N 1
ATOM 749 C CA . TYR A 1 94 ? 8.247 -4.863 -22.840 1.00 77.56 94 TYR A CA 1
ATOM 750 C C . TYR A 1 94 ? 8.073 -6.264 -22.252 1.00 77.56 94 TYR A C 1
ATOM 752 O O . TYR A 1 94 ? 8.985 -7.069 -22.387 1.00 77.56 94 TYR A O 1
ATOM 760 N N . ASP A 1 95 ? 6.884 -6.604 -21.741 1.00 76.31 95 ASP A N 1
ATOM 761 C CA . ASP A 1 95 ? 6.562 -7.951 -21.235 1.00 76.31 95 ASP A CA 1
ATOM 762 C C . ASP A 1 95 ? 6.721 -9.057 -22.298 1.00 76.31 95 ASP A C 1
ATOM 764 O O . ASP A 1 95 ? 6.810 -10.238 -21.967 1.00 76.31 95 ASP A O 1
ATOM 768 N N . LYS A 1 96 ? 6.719 -8.693 -23.586 1.00 77.19 96 LYS A N 1
ATOM 769 C CA . LYS A 1 96 ? 6.828 -9.625 -24.720 1.00 77.19 96 LYS A CA 1
ATOM 770 C C . LYS A 1 96 ? 8.140 -9.491 -25.491 1.00 77.19 96 LYS A C 1
ATOM 772 O O . LYS A 1 96 ? 8.341 -10.229 -26.454 1.00 77.19 96 LYS A O 1
ATOM 777 N N . ASN A 1 97 ? 8.986 -8.516 -25.151 1.00 78.19 97 ASN A N 1
ATOM 778 C CA . ASN A 1 97 ? 10.152 -8.166 -25.956 1.00 78.19 97 ASN A CA 1
ATOM 779 C C . ASN A 1 97 ? 11.312 -7.633 -25.102 1.00 78.19 97 ASN A C 1
ATOM 781 O O . ASN A 1 97 ? 11.582 -6.428 -25.050 1.00 78.19 97 ASN A O 1
ATOM 785 N N . ASP A 1 98 ? 12.038 -8.572 -24.496 1.00 78.25 98 ASP A N 1
ATOM 786 C CA . ASP A 1 98 ? 13.218 -8.312 -23.664 1.00 78.25 98 ASP A CA 1
ATOM 787 C C . ASP A 1 98 ? 14.317 -7.536 -24.412 1.00 78.25 98 ASP A C 1
ATOM 789 O O . ASP A 1 98 ? 15.004 -6.699 -23.822 1.00 78.25 98 ASP A O 1
ATOM 793 N N . LEU A 1 99 ? 14.466 -7.756 -25.726 1.00 78.75 99 LEU A N 1
ATOM 794 C CA . LEU A 1 99 ? 15.457 -7.055 -26.554 1.00 78.75 99 LEU A CA 1
ATOM 795 C C . LEU A 1 99 ? 15.144 -5.563 -26.668 1.00 78.75 99 LEU A C 1
ATOM 797 O O . LEU A 1 99 ? 16.044 -4.731 -26.557 1.00 78.75 99 LEU A O 1
ATOM 801 N N . LYS A 1 100 ? 13.866 -5.208 -26.838 1.00 83.00 100 LYS A N 1
ATOM 802 C CA . LYS A 1 100 ? 13.450 -3.803 -26.885 1.00 83.00 100 LYS A CA 1
ATOM 803 C C . LYS A 1 100 ? 13.702 -3.106 -25.549 1.00 83.00 100 LYS A C 1
ATOM 805 O O . LYS A 1 100 ? 14.197 -1.982 -25.547 1.00 83.00 100 LYS A O 1
ATOM 810 N N . LEU A 1 101 ? 13.404 -3.775 -24.431 1.00 83.56 101 LEU A N 1
ATOM 811 C CA . LEU A 1 101 ? 13.683 -3.241 -23.095 1.00 83.56 101 LEU A CA 1
ATOM 812 C C . LEU A 1 101 ? 15.182 -2.984 -22.908 1.00 83.56 101 LEU A C 1
ATOM 814 O O . LEU A 1 101 ? 15.572 -1.893 -22.495 1.00 83.56 101 LEU A O 1
ATOM 818 N N . ARG A 1 102 ? 16.019 -3.968 -23.259 1.00 82.56 102 ARG A N 1
ATOM 819 C CA . ARG A 1 102 ? 17.481 -3.856 -23.181 1.00 82.56 102 ARG A CA 1
ATOM 820 C C . ARG A 1 102 ? 17.993 -2.674 -24.002 1.00 82.56 102 ARG A C 1
ATOM 822 O O . ARG A 1 102 ? 18.748 -1.864 -23.474 1.00 82.56 102 ARG A O 1
ATOM 829 N N . ASN A 1 103 ? 17.568 -2.555 -25.258 1.00 82.56 103 ASN A N 1
ATOM 830 C CA . ASN A 1 103 ? 18.035 -1.495 -26.151 1.00 82.56 103 ASN A CA 1
ATOM 831 C C . ASN A 1 103 ? 17.607 -0.104 -25.672 1.00 82.56 103 ASN A C 1
ATOM 833 O O . ASN A 1 103 ? 18.420 0.814 -25.689 1.00 82.56 103 ASN A O 1
ATOM 837 N N . ASP A 1 104 ? 16.374 0.046 -25.182 1.00 83.75 104 ASP A N 1
ATOM 838 C CA . ASP A 1 104 ? 15.892 1.319 -24.637 1.00 83.75 104 ASP A CA 1
ATOM 839 C C . ASP A 1 104 ? 16.668 1.747 -23.380 1.00 83.75 104 ASP A C 1
ATOM 841 O O . ASP A 1 104 ? 16.969 2.930 -23.215 1.00 83.75 104 ASP A O 1
ATOM 845 N N . ILE A 1 105 ? 17.025 0.796 -22.509 1.00 83.25 105 ILE A N 1
ATOM 846 C CA . ILE A 1 105 ? 17.872 1.065 -21.338 1.00 83.25 105 ILE A CA 1
ATOM 847 C C . ILE A 1 105 ? 19.277 1.488 -21.783 1.00 83.25 105 ILE A C 1
ATOM 849 O O . ILE A 1 105 ? 19.792 2.491 -21.293 1.00 83.25 105 ILE A O 1
ATOM 853 N N . LEU A 1 106 ? 19.893 0.757 -22.718 1.00 79.12 106 LEU A N 1
ATOM 854 C CA . LEU A 1 106 ? 21.238 1.062 -23.220 1.00 79.12 106 LEU A CA 1
ATOM 855 C C . LEU A 1 106 ? 21.302 2.434 -23.894 1.00 79.12 106 LEU A C 1
ATOM 857 O O . LEU A 1 106 ? 22.219 3.206 -23.619 1.00 79.12 106 LEU A O 1
ATOM 861 N N . TYR A 1 107 ? 20.306 2.753 -24.719 1.00 81.38 107 TYR A N 1
ATOM 862 C CA . TYR A 1 107 ? 20.176 4.052 -25.368 1.00 81.38 107 TYR A CA 1
ATOM 863 C C . TYR A 1 107 ? 20.064 5.180 -24.339 1.00 81.38 107 TYR A C 1
ATOM 865 O O . TYR A 1 107 ? 20.801 6.160 -24.410 1.00 81.38 107 TYR A O 1
ATOM 873 N N . PHE A 1 108 ? 19.214 5.005 -23.321 1.00 81.88 108 PHE A N 1
ATOM 874 C CA . PHE A 1 108 ? 19.066 5.985 -22.249 1.00 81.88 108 PHE A CA 1
ATOM 875 C C . PHE A 1 108 ? 20.375 6.210 -21.476 1.00 81.88 108 PHE A C 1
ATOM 877 O O . PHE A 1 108 ? 20.713 7.350 -21.167 1.00 81.88 108 PHE A O 1
ATOM 884 N N . ILE A 1 109 ? 21.133 5.151 -21.172 1.00 75.75 109 ILE A N 1
ATOM 885 C CA . ILE A 1 109 ? 22.445 5.288 -20.520 1.00 75.75 109 ILE A CA 1
ATOM 886 C C . ILE A 1 109 ? 23.408 6.064 -21.427 1.00 75.75 109 ILE A C 1
ATOM 888 O O . ILE A 1 109 ? 24.058 6.993 -20.957 1.00 75.75 109 ILE A O 1
ATOM 892 N N . ALA A 1 110 ? 23.490 5.702 -22.710 1.00 74.00 110 ALA A N 1
ATOM 893 C CA . ALA A 1 110 ? 24.402 6.326 -23.666 1.00 74.00 110 ALA A CA 1
ATOM 894 C C . ALA A 1 110 ? 24.116 7.825 -23.859 1.00 74.00 110 ALA A C 1
ATOM 896 O O . ALA A 1 110 ? 25.047 8.624 -23.833 1.00 74.00 110 ALA A O 1
ATOM 897 N N . GLU A 1 111 ? 22.844 8.220 -23.972 1.00 71.31 111 GLU A N 1
ATOM 898 C CA . GLU A 1 111 ? 22.442 9.630 -24.104 1.00 71.31 111 GLU A CA 1
ATOM 899 C C . GLU A 1 111 ? 22.768 10.484 -22.871 1.00 71.31 111 GLU A C 1
ATOM 901 O O . GLU A 1 111 ? 22.901 11.702 -22.988 1.00 71.31 111 GLU A O 1
ATOM 906 N N . ASN A 1 112 ? 22.874 9.869 -21.690 1.00 66.75 112 ASN A N 1
ATOM 907 C CA . ASN A 1 112 ? 23.112 10.577 -20.432 1.00 66.75 112 ASN A CA 1
ATOM 908 C C . ASN A 1 112 ? 24.556 10.444 -19.916 1.00 66.75 112 ASN A C 1
ATOM 910 O O . ASN A 1 112 ? 24.866 10.972 -18.848 1.00 66.75 112 ASN A O 1
ATOM 914 N N . LYS A 1 113 ? 25.454 9.786 -20.661 1.00 63.56 113 LYS A N 1
ATOM 915 C CA . LYS A 1 113 ? 26.896 9.854 -20.401 1.00 63.56 113 LYS A CA 1
ATOM 916 C C . LYS A 1 113 ? 27.434 11.213 -20.854 1.00 63.56 113 LYS A C 1
ATOM 918 O O . LYS A 1 113 ? 27.147 11.686 -21.952 1.00 63.56 113 LYS A O 1
ATOM 923 N N . THR A 1 114 ? 28.212 11.869 -19.998 1.00 49.84 114 THR A N 1
ATOM 924 C CA . THR A 1 114 ? 28.886 13.127 -20.328 1.00 49.84 114 THR A CA 1
ATOM 925 C C . THR A 1 114 ? 29.867 12.934 -21.490 1.00 49.84 114 THR A C 1
ATOM 927 O O . THR A 1 114 ? 30.458 11.874 -21.686 1.00 49.84 114 THR A O 1
ATOM 930 N N . LYS A 1 115 ? 30.041 14.010 -22.263 1.00 43.19 115 LYS A N 1
ATOM 931 C CA . LYS A 1 115 ? 30.826 14.172 -23.502 1.00 43.19 115 LYS A CA 1
ATOM 932 C C . LYS A 1 115 ? 32.260 13.595 -23.520 1.00 43.19 115 LYS A C 1
ATOM 934 O O . LYS A 1 115 ? 32.879 13.639 -24.572 1.00 43.19 115 LYS A O 1
ATOM 939 N N . SER A 1 116 ? 32.803 13.097 -22.406 1.00 43.47 116 SER A N 1
ATOM 940 C CA . SER A 1 116 ? 34.161 12.539 -22.308 1.00 43.47 116 SER A CA 1
ATOM 941 C C . SER A 1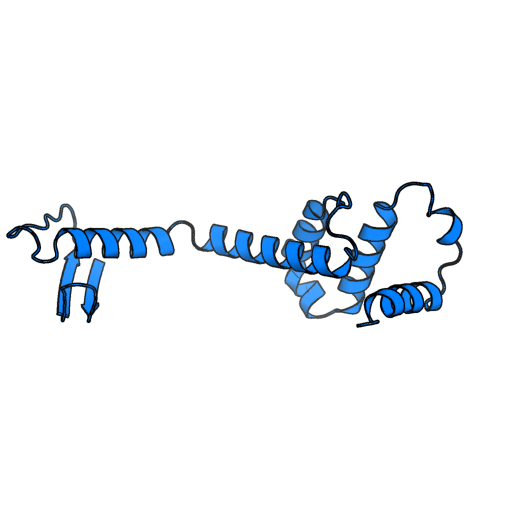 116 ? 34.276 11.051 -22.662 1.00 43.47 116 SER A C 1
ATOM 943 O O . SER A 1 116 ? 35.392 10.572 -22.803 1.00 43.47 116 SER A O 1
ATOM 945 N N . GLU A 1 117 ? 33.166 10.319 -22.814 1.00 46.84 117 GLU A N 1
ATOM 946 C CA . GLU A 1 117 ? 33.179 8.891 -23.211 1.00 46.84 117 GLU A CA 1
ATOM 947 C C . GLU A 1 117 ? 32.507 8.627 -24.572 1.00 46.84 117 GLU A C 1
ATOM 949 O O . GLU A 1 117 ? 32.500 7.502 -25.066 1.00 46.84 117 GLU A O 1
ATOM 954 N N . VAL A 1 118 ? 31.931 9.662 -25.191 1.00 43.44 118 VAL A N 1
ATOM 955 C CA . VAL A 1 118 ? 31.147 9.548 -26.434 1.00 43.44 118 VAL A CA 1
ATOM 956 C C . VAL A 1 118 ? 32.036 9.230 -27.647 1.00 43.44 118 VAL A C 1
ATOM 958 O O . VAL A 1 118 ? 31.562 8.616 -28.601 1.00 43.44 118 VAL A O 1
ATOM 961 N N . ASP A 1 119 ? 33.334 9.544 -27.587 1.00 41.12 119 ASP A N 1
ATOM 962 C CA . ASP A 1 119 ? 34.272 9.281 -28.687 1.00 41.12 119 ASP A CA 1
ATOM 963 C C . ASP A 1 119 ? 34.642 7.788 -28.844 1.00 41.12 119 ASP A C 1
ATOM 965 O O . ASP A 1 119 ? 35.094 7.394 -29.916 1.00 41.12 119 ASP A O 1
ATOM 969 N N . GLU A 1 120 ? 34.372 6.926 -27.850 1.00 43.78 120 GLU A N 1
ATOM 970 C CA . GLU A 1 120 ? 34.526 5.459 -27.976 1.00 43.78 120 GLU A CA 1
ATOM 971 C C . GLU A 1 120 ? 33.260 4.750 -28.497 1.00 43.78 120 GLU A C 1
ATOM 973 O O . GLU A 1 120 ? 33.313 3.581 -28.874 1.00 43.78 120 GLU A O 1
ATOM 978 N N . ILE A 1 121 ? 32.109 5.432 -28.530 1.00 44.91 121 ILE A N 1
ATOM 979 C CA . ILE A 1 121 ? 30.809 4.823 -28.871 1.00 44.91 121 ILE A CA 1
ATOM 980 C C . ILE A 1 121 ? 30.550 4.839 -30.389 1.00 44.91 121 ILE A C 1
ATOM 982 O O . ILE A 1 121 ? 29.665 4.136 -30.865 1.00 44.91 121 ILE A O 1
ATOM 986 N N . ASN A 1 122 ? 31.335 5.571 -31.185 1.00 42.00 122 ASN A N 1
ATOM 987 C CA . ASN A 1 122 ? 31.086 5.716 -32.627 1.00 42.00 122 ASN A CA 1
ATOM 988 C C . ASN A 1 122 ? 31.443 4.487 -33.491 1.00 42.00 122 ASN A C 1
ATOM 990 O O . ASN A 1 122 ? 31.208 4.514 -34.697 1.00 42.00 122 ASN A O 1
ATOM 994 N N . GLU A 1 123 ? 31.901 3.383 -32.897 1.00 45.59 123 GLU A N 1
ATOM 995 C CA . GLU A 1 123 ? 31.969 2.069 -33.551 1.00 45.59 123 GLU A CA 1
ATOM 996 C C . GLU A 1 123 ? 31.202 1.026 -32.723 1.00 45.59 123 GLU A C 1
ATOM 998 O O . GLU A 1 123 ? 31.767 0.198 -32.009 1.00 45.59 123 GLU A O 1
ATOM 1003 N N . ILE A 1 124 ? 29.868 1.080 -32.785 1.00 44.00 124 ILE A N 1
ATOM 1004 C CA . ILE A 1 124 ? 29.001 0.101 -32.122 1.00 44.00 124 ILE A CA 1
ATOM 1005 C C . ILE A 1 124 ? 29.119 -1.257 -32.830 1.00 44.00 124 ILE A C 1
ATOM 1007 O O . ILE A 1 124 ? 28.431 -1.516 -33.814 1.00 44.00 124 ILE A O 1
ATOM 1011 N N . ASN A 1 125 ? 29.957 -2.140 -32.289 1.00 48.19 125 ASN A N 1
ATOM 1012 C CA . ASN A 1 125 ? 29.825 -3.588 -32.445 1.00 48.19 125 ASN A CA 1
ATOM 1013 C C . ASN A 1 125 ? 29.237 -4.188 -31.159 1.00 48.19 125 ASN A C 1
ATOM 1015 O O . ASN A 1 125 ? 29.542 -3.732 -30.052 1.00 48.19 125 ASN A O 1
ATOM 1019 N N . ASP A 1 126 ? 28.434 -5.247 -31.308 1.00 51.97 126 ASP A N 1
ATOM 1020 C CA . ASP A 1 126 ? 27.809 -6.017 -30.216 1.00 51.97 126 ASP A CA 1
ATOM 1021 C C . ASP A 1 126 ? 28.805 -6.425 -29.105 1.00 51.97 126 ASP A C 1
ATOM 1023 O O . ASP A 1 126 ? 28.434 -6.540 -27.933 1.00 51.97 126 ASP A O 1
ATOM 1027 N N . ASP A 1 127 ? 30.093 -6.547 -29.445 1.00 49.78 127 ASP A N 1
ATOM 1028 C CA . ASP A 1 127 ? 31.192 -6.853 -28.526 1.00 49.78 127 ASP A CA 1
ATOM 1029 C C . ASP A 1 127 ? 31.461 -5.772 -27.464 1.00 49.78 127 ASP A C 1
ATOM 1031 O O . ASP A 1 127 ? 31.820 -6.111 -26.333 1.00 49.78 127 ASP A O 1
ATOM 1035 N N . TYR A 1 128 ? 31.271 -4.478 -27.757 1.00 52.81 128 TYR A N 1
ATOM 1036 C CA . TYR A 1 128 ? 31.446 -3.423 -26.744 1.00 52.81 128 TYR A CA 1
ATOM 1037 C C . TYR A 1 128 ? 30.381 -3.547 -25.650 1.00 52.81 128 TYR A C 1
ATOM 1039 O O . TYR A 1 128 ? 30.682 -3.507 -24.453 1.00 52.81 128 TYR A O 1
ATOM 1047 N N . PHE A 1 129 ? 29.133 -3.784 -26.058 1.00 50.38 129 PHE A N 1
ATOM 1048 C CA . PHE A 1 129 ? 28.013 -3.972 -25.141 1.00 50.38 129 PHE A CA 1
ATOM 1049 C C . PHE A 1 129 ? 28.147 -5.261 -24.320 1.00 50.38 129 PHE A C 1
ATOM 1051 O O . PHE A 1 129 ? 27.908 -5.239 -23.110 1.00 50.38 129 PHE A O 1
ATOM 1058 N N . GLU A 1 130 ? 28.577 -6.367 -24.934 1.00 49.75 130 GLU A N 1
ATOM 1059 C CA . GLU A 1 130 ? 28.911 -7.616 -24.232 1.00 49.75 130 GLU A CA 1
ATOM 1060 C C . GLU A 1 130 ? 30.049 -7.419 -23.215 1.00 49.75 130 GLU A C 1
ATOM 1062 O O . GLU A 1 130 ? 29.970 -7.918 -22.088 1.00 49.75 130 GLU A O 1
ATOM 1067 N N . ASN A 1 131 ? 31.082 -6.646 -23.557 1.00 52.81 131 ASN A N 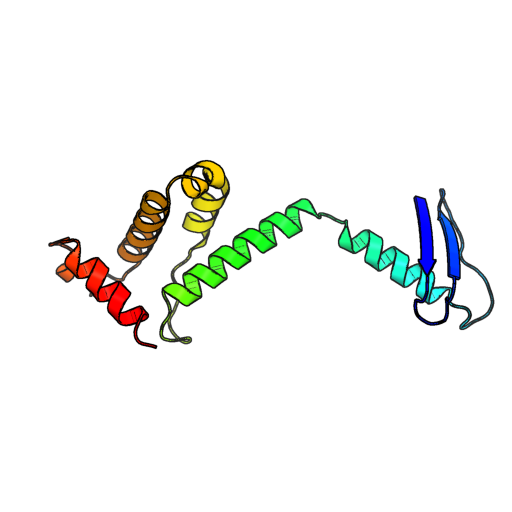1
ATOM 1068 C CA . ASN A 1 131 ? 32.212 -6.379 -22.665 1.00 52.81 131 ASN A CA 1
ATOM 1069 C C . ASN A 1 131 ? 31.847 -5.474 -21.481 1.00 52.81 131 ASN A C 1
ATOM 1071 O O . ASN A 1 131 ? 32.291 -5.742 -20.360 1.00 52.81 131 ASN A O 1
ATOM 1075 N N . GLN A 1 132 ? 30.989 -4.467 -21.675 1.00 50.66 132 GLN A N 1
ATOM 1076 C CA . GLN A 1 132 ? 30.467 -3.673 -20.558 1.00 50.66 132 GLN A CA 1
ATOM 1077 C C . GLN A 1 132 ? 29.614 -4.544 -19.627 1.00 50.66 132 GLN A C 1
ATOM 1079 O O . GLN A 1 132 ? 29.855 -4.559 -18.423 1.00 50.66 132 GLN A O 1
ATOM 1084 N N . ILE A 1 133 ? 28.712 -5.380 -20.156 1.00 45.88 133 ILE A N 1
ATOM 1085 C CA . ILE A 1 133 ? 27.903 -6.311 -19.344 1.00 45.88 133 ILE A CA 1
ATOM 1086 C C . ILE A 1 133 ? 28.780 -7.323 -18.585 1.00 45.88 133 ILE A C 1
ATOM 1088 O O . ILE A 1 133 ? 28.506 -7.621 -17.420 1.00 45.88 133 ILE A O 1
ATOM 1092 N N . LYS A 1 134 ? 29.865 -7.828 -19.189 1.00 48.69 134 LYS A N 1
ATOM 1093 C CA . LYS A 1 134 ? 30.840 -8.703 -18.508 1.00 48.69 134 LYS A CA 1
ATOM 1094 C C . LYS A 1 134 ? 31.571 -8.002 -17.362 1.00 48.69 134 LYS A C 1
ATOM 1096 O O . LYS A 1 134 ? 31.888 -8.658 -16.370 1.00 48.69 134 LYS A O 1
ATOM 1101 N N . LYS A 1 135 ? 31.793 -6.687 -17.454 1.00 48.84 135 LYS A N 1
ATOM 1102 C CA . LYS A 1 135 ? 32.395 -5.878 -16.381 1.00 48.84 135 LYS A CA 1
ATOM 1103 C C . LYS A 1 135 ? 31.489 -5.795 -15.146 1.00 48.84 135 LYS A C 1
ATOM 1105 O O . LYS A 1 135 ? 31.998 -5.852 -14.033 1.00 48.84 135 LYS A O 1
ATOM 1110 N N . TYR A 1 136 ? 30.168 -5.777 -15.340 1.00 45.78 136 TYR A N 1
ATOM 1111 C CA . TYR A 1 136 ? 29.164 -5.808 -14.264 1.00 45.78 136 TYR A CA 1
ATOM 1112 C C . TYR A 1 136 ? 28.779 -7.232 -13.799 1.00 45.78 136 TYR A C 1
ATOM 1114 O O . TYR A 1 136 ? 28.104 -7.377 -12.785 1.00 45.78 136 TYR A O 1
ATOM 1122 N N . ARG A 1 137 ? 29.208 -8.291 -14.510 1.00 35.16 137 ARG A N 1
ATOM 1123 C CA . ARG A 1 137 ? 28.994 -9.713 -14.147 1.00 35.16 137 ARG A CA 1
ATOM 1124 C C . ARG A 1 137 ? 30.152 -10.368 -13.387 1.00 35.16 137 ARG A C 1
ATOM 1126 O O . ARG A 1 137 ? 30.031 -11.528 -13.001 1.00 35.16 137 ARG A O 1
ATOM 1133 N N . LYS A 1 138 ? 31.274 -9.679 -13.164 1.00 40.56 138 LYS A N 1
ATOM 1134 C CA . LYS A 1 138 ? 32.311 -10.161 -12.240 1.00 40.56 138 LYS A CA 1
ATOM 1135 C C . LYS A 1 138 ? 31.925 -9.770 -10.815 1.00 40.56 138 LYS A C 1
ATOM 1137 O O . LYS A 1 138 ? 32.371 -8.726 -10.366 1.00 40.56 138 LYS A O 1
ATOM 1142 N N . TYR A 1 139 ? 31.056 -10.570 -10.198 1.00 38.41 139 TYR A N 1
ATOM 1143 C CA . TYR A 1 139 ? 31.055 -11.073 -8.810 1.00 38.41 139 TYR A CA 1
ATOM 1144 C C . TYR A 1 139 ? 29.768 -11.872 -8.583 1.00 38.41 139 TYR A C 1
ATOM 1146 O O . TYR A 1 139 ? 28.676 -11.333 -8.870 1.00 38.41 139 TYR A O 1
#

Organism: NCBI:txid634994

Foldseek 3Di:
DWDWDDDFDLPNTDIDDDDPDDDQDDDPPNCSVVVVVVVVVVCVCPVPVVVVVLVVQLVVVVVVLCLQVDPDPPDDDDPCPVVSVVCSVPVVVCVVCVPVNVVSSVVVVLVPDPPPCVVVPVDDDPVVVVVVNVVSVPD

Sequence (139 aa):
MKLSINNIGKLKNAKVEIKGITVIAGENDTGKSTVGKILFSVFNSFYKLDEKIIKLKKTNIQNYLQRLITTNPFEDYPDFSKLIEKIFKDSSIYDKNDLKLRNDILYFIAENKTKSEVDEINEINDDYFENQIKKYRKY

Radius of gyration: 25.42 Å; chains: 1; bounding box: 58×27×64 Å